Protein AF-A0A1E8FN47-F1 (afdb_monomer)

Solvent-accessible surface area (backbone atoms only — not comparable to full-atom values): 5343 Å² total; per-residue (Å²): 140,77,83,84,83,88,74,89,72,91,84,74,63,99,77,70,80,81,84,67,59,100,78,41,66,66,60,54,51,47,53,51,51,46,48,52,51,52,48,54,58,64,66,50,85,55,75,94,45,48,70,60,39,53,50,42,52,54,31,36,73,74,28,76,97,33,58,63,58,13,50,49,54,42,50,52,54,52,56,60,73,70,55,134

Foldseek 3Di:
DDDDDDDDPVPDDPPPPPPDDPPPVVVVVVVVVLVVVLVCLLPPPDPVCVVLNVQLVVLCVVPPPCSVRSVVVSVVVVVVVPDD

Radius of gyration: 16.12 Å; Cα contacts (8 Å, |Δi|>4): 27; chains: 1; bounding box: 41×30×44 Å

pLDDT: mean 76.73, std 19.68, range [37.91, 95.62]

Mean predicted aligned error: 11.56 Å

Structure (mmCIF, N/CA/C/O backbone):
data_AF-A0A1E8FN47-F1
#
_entry.id   AF-A0A1E8FN47-F1
#
loop_
_atom_site.group_PDB
_atom_site.id
_atom_site.type_symbol
_atom_site.label_atom_id
_atom_site.label_alt_id
_atom_site.label_comp_id
_atom_site.label_asym_id
_atom_site.label_entity_id
_atom_site.label_seq_id
_atom_site.pdbx_PDB_ins_code
_atom_site.Cartn_x
_atom_site.Cartn_y
_atom_site.Cartn_z
_atom_site.occupancy
_atom_site.B_iso_or_equiv
_atom_site.auth_seq_id
_atom_site.auth_comp_id
_atom_site.auth_asym_id
_atom_site.auth_atom_id
_atom_site.pdbx_PDB_model_num
ATOM 1 N N . MET A 1 1 ? -23.528 22.502 -23.005 1.00 37.91 1 MET A N 1
ATOM 2 C CA . MET A 1 1 ? -23.022 21.116 -22.900 1.00 37.91 1 MET A CA 1
ATOM 3 C C . MET A 1 1 ? -21.630 21.101 -23.500 1.00 37.91 1 MET A C 1
ATOM 5 O O . MET A 1 1 ? -21.501 21.608 -24.597 1.00 37.91 1 MET A O 1
ATOM 9 N N . ALA A 1 2 ? -20.555 20.635 -22.888 1.00 41.09 2 ALA A N 1
ATOM 10 C CA . ALA A 1 2 ? -20.219 20.317 -21.508 1.00 41.09 2 ALA A CA 1
ATOM 11 C C . ALA A 1 2 ? -18.717 20.660 -21.396 1.00 41.09 2 ALA A C 1
ATOM 13 O O . ALA A 1 2 ? -17.994 20.537 -22.385 1.00 41.09 2 ALA A O 1
ATOM 14 N N . GLY A 1 3 ? -18.276 21.168 -20.244 1.00 40.56 3 GLY A N 1
ATOM 15 C CA . GLY A 1 3 ? -16.879 21.534 -20.027 1.00 40.56 3 GLY A CA 1
ATOM 16 C C . GLY A 1 3 ? -15.968 20.315 -20.116 1.00 40.56 3 GLY A C 1
ATOM 17 O O . GLY A 1 3 ? -16.311 19.249 -19.616 1.00 40.56 3 GLY A O 1
ATOM 18 N N . THR A 1 4 ? -14.812 20.479 -20.746 1.00 45.62 4 THR A N 1
ATOM 19 C CA . THR A 1 4 ? -13.683 19.555 -20.638 1.00 45.62 4 THR A CA 1
ATOM 20 C C . THR A 1 4 ? -13.130 19.613 -19.215 1.00 45.62 4 THR A C 1
ATOM 22 O O . THR A 1 4 ? -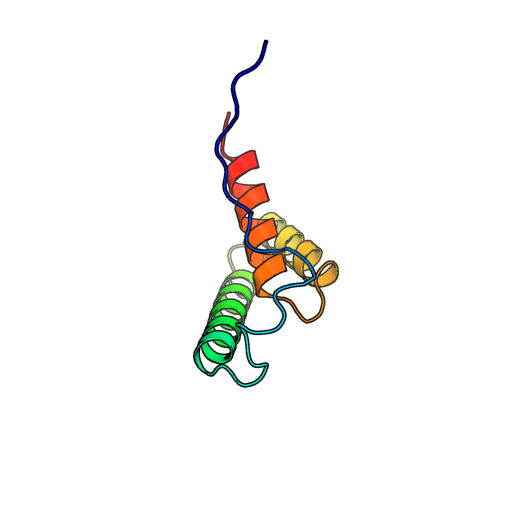12.595 20.662 -18.839 1.00 45.62 4 THR A O 1
ATOM 25 N N . PRO A 1 5 ? -13.204 18.539 -18.409 1.00 41.53 5 PRO A N 1
ATOM 26 C CA . PRO A 1 5 ? -12.380 18.454 -17.225 1.00 41.53 5 PRO A CA 1
ATOM 27 C C . PRO A 1 5 ? -10.977 18.026 -17.656 1.00 41.53 5 PRO A C 1
ATOM 29 O O . PRO A 1 5 ? -10.749 16.954 -18.213 1.00 41.53 5 PRO A O 1
ATOM 32 N N . PHE A 1 6 ? -10.050 18.939 -17.417 1.00 53.50 6 PHE A N 1
ATOM 33 C CA . PHE A 1 6 ? -8.616 18.804 -17.587 1.00 53.50 6 PHE A CA 1
ATOM 34 C C . PHE A 1 6 ? -8.080 17.975 -16.407 1.00 53.50 6 PHE A C 1
ATOM 36 O O . PHE A 1 6 ? -7.808 18.526 -15.347 1.00 53.50 6 PHE A O 1
ATOM 43 N N . PHE A 1 7 ? -7.972 16.651 -16.546 1.00 47.56 7 PHE A N 1
ATOM 44 C CA . PHE A 1 7 ? -7.210 15.814 -15.610 1.00 47.56 7 PHE A CA 1
ATOM 45 C C . PHE A 1 7 ? -6.347 14.832 -16.400 1.00 47.56 7 PHE A C 1
ATOM 47 O O . PHE A 1 7 ? -6.825 13.858 -16.977 1.00 47.56 7 PHE A O 1
ATOM 54 N N . GLY A 1 8 ? -5.060 15.173 -16.471 1.00 43.19 8 GLY A N 1
ATOM 55 C CA . GLY A 1 8 ? -4.035 14.477 -17.230 1.00 43.19 8 GLY A CA 1
ATOM 56 C C . GLY A 1 8 ? -3.679 13.114 -16.648 1.00 43.19 8 GLY A C 1
ATOM 57 O O . GLY A 1 8 ? -2.961 13.018 -15.659 1.00 43.19 8 GLY A O 1
ATOM 58 N N . LEU A 1 9 ? -4.120 12.073 -17.349 1.00 44.75 9 LEU A N 1
ATOM 59 C CA . LEU A 1 9 ? -3.507 10.743 -17.367 1.00 44.75 9 LEU A CA 1
ATOM 60 C C . LEU A 1 9 ? -3.205 10.324 -18.821 1.00 44.75 9 LEU A C 1
ATOM 62 O O . LEU A 1 9 ? -3.320 9.160 -19.186 1.00 44.75 9 LEU A O 1
ATOM 66 N N . GLU A 1 10 ? -2.800 11.275 -19.668 1.00 46.31 10 GLU A N 1
ATOM 67 C CA . GLU A 1 10 ? -2.245 11.004 -21.008 1.00 46.31 10 GLU A CA 1
ATOM 68 C C . GLU A 1 10 ? -0.749 10.636 -20.937 1.00 46.31 10 GLU A C 1
ATOM 70 O O . GLU A 1 10 ? 0.078 11.180 -21.657 1.00 46.31 10 GLU A O 1
ATOM 75 N N . LEU A 1 11 ? -0.379 9.696 -20.061 1.00 47.75 11 LEU A N 1
ATOM 76 C CA . LEU A 1 11 ? 0.937 9.036 -20.117 1.00 47.75 11 LEU A CA 1
ATOM 77 C C . LEU A 1 11 ? 0.852 7.510 -19.984 1.00 47.75 11 LEU A C 1
ATOM 79 O O . LEU A 1 11 ? 1.827 6.852 -19.637 1.00 47.75 11 LEU A O 1
ATOM 83 N N . TYR A 1 12 ? -0.293 6.914 -20.318 1.00 48.91 12 TYR A N 1
ATOM 84 C CA . TYR A 1 12 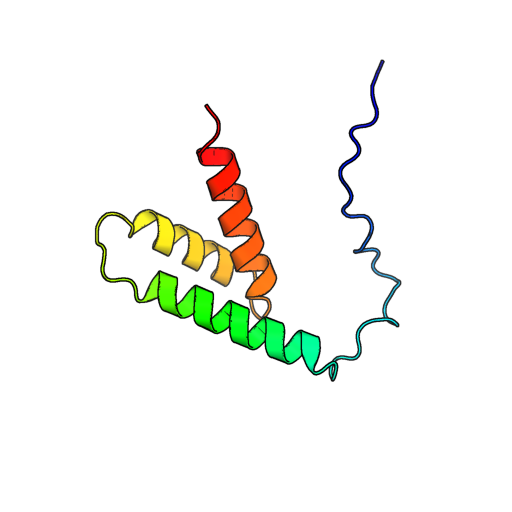? -0.341 5.479 -20.589 1.00 48.91 12 TYR A CA 1
ATOM 85 C C . TYR A 1 12 ? -1.126 5.196 -21.869 1.00 48.91 12 TYR A C 1
ATOM 87 O O . TYR A 1 12 ? -2.272 4.750 -21.854 1.00 48.91 12 TYR A O 1
ATOM 95 N N . ARG A 1 13 ? -0.484 5.480 -23.007 1.00 50.44 13 ARG A N 1
ATOM 96 C CA . ARG A 1 13 ? -0.823 4.848 -24.282 1.00 50.44 13 ARG A CA 1
ATOM 97 C C . ARG A 1 13 ? 0.004 3.562 -24.393 1.00 50.44 13 ARG A C 1
ATOM 99 O O . ARG A 1 13 ? 1.231 3.643 -24.320 1.00 50.44 13 ARG A O 1
ATOM 106 N N . PRO A 1 14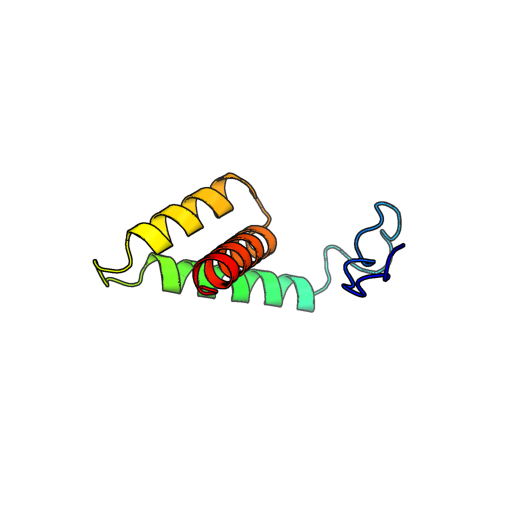 ? -0.612 2.384 -24.593 1.00 43.78 14 PRO A N 1
ATOM 107 C CA . PRO A 1 14 ? 0.127 1.166 -24.898 1.00 43.78 14 PRO A CA 1
ATOM 108 C C . PRO A 1 14 ? 0.696 1.310 -26.319 1.00 43.78 14 PRO A C 1
ATOM 110 O O . PRO A 1 14 ? 0.024 1.024 -27.306 1.00 43.78 14 PRO A O 1
ATOM 113 N N . GLY A 1 15 ? 1.899 1.876 -26.415 1.00 46.22 15 GLY A N 1
ATOM 114 C CA . GLY A 1 15 ? 2.553 2.266 -27.667 1.00 46.22 15 GLY A CA 1
ATOM 115 C C . GLY A 1 15 ? 3.811 3.120 -27.467 1.00 46.22 15 GLY A C 1
ATOM 116 O O . GLY A 1 15 ? 4.708 3.068 -28.302 1.00 46.22 15 GLY A O 1
ATOM 117 N N . ASP A 1 16 ? 3.941 3.815 -26.332 1.00 45.56 16 ASP A N 1
ATOM 118 C CA . ASP A 1 16 ? 5.145 4.572 -25.950 1.00 45.56 16 ASP A CA 1
ATOM 119 C C . ASP A 1 16 ? 6.144 3.703 -25.155 1.00 45.56 16 ASP A C 1
ATOM 121 O O . ASP A 1 16 ? 6.587 4.037 -24.059 1.00 45.56 16 ASP A O 1
ATOM 125 N N . SER A 1 17 ? 6.520 2.541 -25.697 1.00 50.22 17 SER A N 1
ATOM 126 C CA . SER A 1 17 ? 7.471 1.606 -25.062 1.00 50.22 17 SER A CA 1
ATOM 127 C C . SER A 1 17 ? 8.952 2.010 -25.191 1.00 50.22 17 SER A C 1
ATOM 129 O O . SER A 1 17 ? 9.825 1.156 -25.067 1.00 50.22 17 SER A O 1
ATOM 131 N N . HIS A 1 18 ? 9.268 3.287 -25.434 1.00 52.50 18 HIS A N 1
ATOM 132 C CA . HIS A 1 18 ? 10.650 3.739 -25.667 1.00 52.50 18 HIS A CA 1
ATOM 133 C C . HIS A 1 18 ? 11.221 4.730 -24.639 1.00 52.50 18 HIS A C 1
ATOM 135 O O . HIS A 1 18 ? 12.389 5.088 -24.770 1.00 52.50 18 HIS A O 1
ATOM 141 N N . LEU A 1 19 ? 10.472 5.139 -23.605 1.00 52.03 19 LEU A N 1
ATOM 142 C CA . LEU A 1 19 ? 10.981 6.073 -22.579 1.00 52.03 19 LEU A CA 1
ATOM 143 C C . LEU A 1 19 ? 11.277 5.451 -21.210 1.00 52.03 19 LEU A C 1
ATOM 145 O O . LEU A 1 19 ? 11.844 6.128 -20.363 1.00 52.03 19 LEU A O 1
ATOM 149 N N . TYR A 1 20 ? 10.983 4.166 -21.009 1.00 53.12 20 TYR A N 1
ATOM 150 C CA . TYR A 1 20 ? 11.354 3.457 -19.788 1.00 53.12 20 TYR A CA 1
ATOM 151 C C . TYR A 1 20 ? 12.092 2.175 -20.133 1.00 53.12 20 TYR A C 1
ATOM 153 O O . TYR A 1 20 ? 11.509 1.180 -20.562 1.00 53.12 20 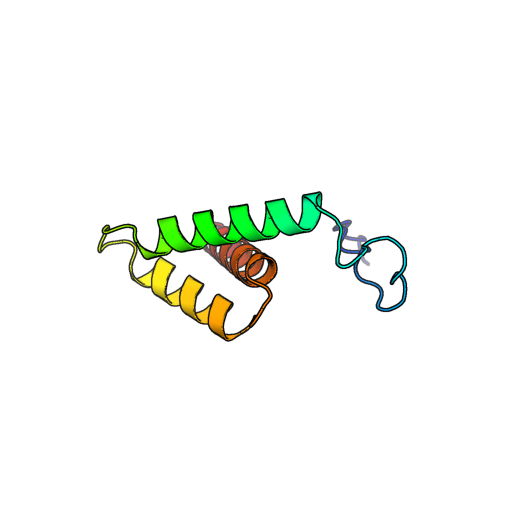TYR A O 1
ATOM 161 N N . SER A 1 21 ? 13.412 2.219 -19.964 1.00 58.19 21 SER A N 1
ATOM 162 C CA . SER A 1 21 ? 14.211 1.004 -19.961 1.00 58.19 21 SER A CA 1
ATOM 163 C C . SER A 1 21 ? 13.849 0.205 -18.705 1.00 58.19 21 SER A C 1
ATOM 165 O O . SER A 1 21 ? 13.810 0.786 -17.621 1.00 58.19 21 SER A O 1
ATOM 167 N N . PRO A 1 22 ? 13.658 -1.122 -18.782 1.00 56.19 22 PRO A N 1
ATOM 168 C CA . PRO A 1 22 ? 13.524 -1.969 -17.591 1.00 56.19 22 PRO A CA 1
ATOM 169 C C . PRO A 1 22 ? 14.770 -1.935 -16.679 1.00 56.19 22 PRO A C 1
ATOM 171 O O . PRO A 1 22 ? 14.757 -2.517 -15.600 1.00 56.19 22 PRO A O 1
ATOM 174 N N . ALA A 1 23 ? 15.843 -1.263 -17.111 1.00 63.31 23 ALA A N 1
ATOM 175 C CA . ALA A 1 23 ? 17.053 -0.989 -16.347 1.00 63.31 23 ALA A CA 1
ATOM 176 C C . ALA A 1 23 ? 17.192 0.489 -15.933 1.00 63.31 23 ALA A C 1
ATOM 178 O O . ALA A 1 23 ? 18.301 0.918 -15.624 1.00 63.31 23 ALA A O 1
ATOM 179 N N . ASP A 1 24 ? 16.115 1.281 -15.967 1.00 78.25 24 ASP A N 1
ATOM 180 C CA . ASP A 1 24 ? 16.145 2.650 -15.453 1.00 78.25 24 ASP A CA 1
ATOM 181 C C . ASP A 1 24 ? 16.393 2.620 -13.929 1.00 78.25 24 ASP A C 1
ATOM 183 O O . ASP A 1 24 ? 15.542 2.140 -13.167 1.00 78.25 24 ASP A O 1
ATOM 187 N N . PRO A 1 25 ? 17.564 3.090 -13.460 1.00 78.38 25 PRO A N 1
ATOM 188 C CA . PRO A 1 25 ? 17.909 3.043 -12.048 1.00 78.38 25 PRO A CA 1
ATOM 189 C C . PRO A 1 25 ? 16.987 3.918 -11.191 1.00 78.38 25 PRO A C 1
ATOM 191 O O . PRO A 1 25 ? 16.787 3.600 -10.018 1.00 78.38 25 PRO A O 1
ATOM 194 N N . GLU A 1 26 ? 16.401 4.985 -11.746 1.00 81.44 26 GLU A N 1
ATOM 195 C CA . GLU A 1 26 ? 15.469 5.840 -11.009 1.00 81.44 26 GLU A CA 1
ATOM 196 C C . GLU A 1 26 ? 14.134 5.131 -10.776 1.00 81.44 26 GLU A C 1
ATOM 198 O O . GLU A 1 26 ? 13.589 5.195 -9.672 1.00 81.44 26 GLU A O 1
ATOM 203 N N . LEU A 1 27 ? 13.641 4.379 -11.768 1.00 79.25 27 LEU A N 1
ATOM 204 C CA . LEU A 1 27 ? 12.447 3.549 -11.594 1.00 79.25 27 LEU A CA 1
ATOM 205 C C . LEU A 1 27 ? 12.656 2.441 -10.562 1.00 79.25 27 LEU A C 1
ATOM 207 O O . LEU A 1 27 ? 11.772 2.190 -9.741 1.00 79.25 27 LEU A O 1
ATOM 211 N N . LEU A 1 28 ? 13.821 1.791 -10.580 1.00 82.44 28 LEU A N 1
ATOM 212 C CA . LEU A 1 28 ? 14.159 0.768 -9.590 1.00 82.44 28 LEU A CA 1
ATOM 213 C C . LEU A 1 28 ? 14.225 1.368 -8.181 1.00 82.44 28 LEU A C 1
ATOM 215 O O . LEU A 1 28 ? 13.691 0.788 -7.234 1.00 82.44 28 LEU A O 1
ATOM 219 N N . LEU A 1 29 ? 14.825 2.554 -8.039 1.00 86.94 29 LEU A N 1
ATOM 220 C CA . LEU A 1 29 ? 14.879 3.259 -6.762 1.00 86.94 29 LEU A CA 1
ATOM 221 C C . LEU A 1 29 ? 13.478 3.638 -6.268 1.00 86.94 29 LEU A C 1
ATOM 223 O O . LEU A 1 29 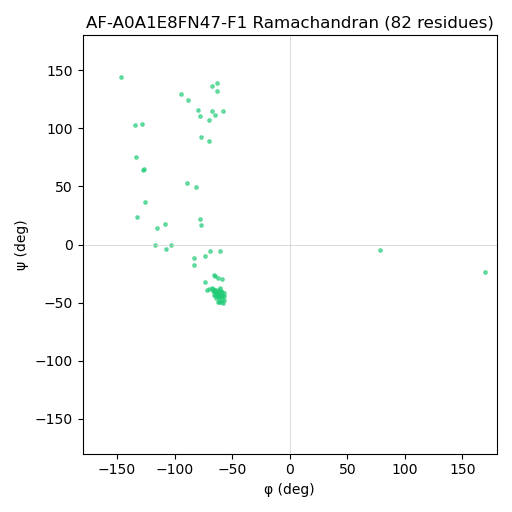? 13.176 3.460 -5.087 1.00 86.94 29 LEU A O 1
ATOM 227 N N . LEU A 1 30 ? 12.610 4.110 -7.164 1.00 85.62 30 LEU A N 1
ATOM 228 C CA . LEU A 1 30 ? 11.225 4.429 -6.839 1.00 85.62 30 LEU A CA 1
ATOM 229 C C . LEU A 1 30 ? 10.463 3.185 -6.369 1.00 85.62 30 LEU A C 1
ATOM 231 O O . LEU A 1 30 ? 9.780 3.242 -5.349 1.00 85.62 30 LEU A O 1
ATOM 235 N N . GLN A 1 31 ? 10.614 2.050 -7.055 1.00 86.00 31 GLN A N 1
ATOM 236 C CA . GLN A 1 31 ? 9.959 0.801 -6.665 1.00 86.00 31 GLN A CA 1
ATOM 237 C C . GLN A 1 31 ? 10.406 0.335 -5.271 1.00 86.00 31 GLN A C 1
ATOM 239 O O . GLN A 1 31 ? 9.573 -0.080 -4.457 1.00 86.00 31 GLN A O 1
ATOM 244 N N . VAL A 1 32 ? 11.701 0.456 -4.961 1.00 89.44 32 VAL A N 1
ATOM 245 C CA . VAL A 1 32 ? 12.238 0.171 -3.621 1.00 89.44 32 VAL A CA 1
ATOM 246 C C . VAL A 1 32 ? 11.623 1.109 -2.584 1.00 89.44 32 VAL A C 1
ATOM 248 O O . VAL A 1 32 ? 11.101 0.639 -1.574 1.00 89.44 32 VAL A O 1
ATOM 251 N N . GLN A 1 33 ? 11.616 2.419 -2.837 1.00 93.69 33 GLN A N 1
ATOM 252 C CA . GLN A 1 33 ? 11.047 3.397 -1.904 1.00 93.69 33 GLN A CA 1
ATOM 253 C C . GLN A 1 33 ? 9.558 3.156 -1.646 1.00 93.69 33 GLN A C 1
ATOM 255 O O . GLN A 1 33 ? 9.112 3.169 -0.500 1.00 93.69 33 GLN A O 1
ATOM 260 N N . VAL A 1 34 ? 8.789 2.896 -2.700 1.00 93.56 34 VAL A N 1
ATOM 261 C CA . VAL A 1 34 ? 7.365 2.566 -2.601 1.00 93.56 34 VAL A CA 1
ATOM 262 C C . VAL A 1 34 ? 7.159 1.316 -1.749 1.00 93.56 34 VAL A C 1
ATOM 264 O O . VAL A 1 34 ? 6.292 1.302 -0.873 1.00 93.56 34 VAL A O 1
ATOM 267 N N . THR A 1 35 ? 7.972 0.282 -1.966 1.00 92.88 35 THR A N 1
A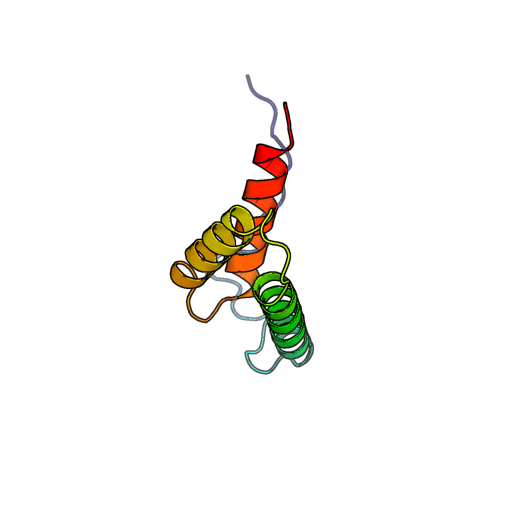TOM 268 C CA . THR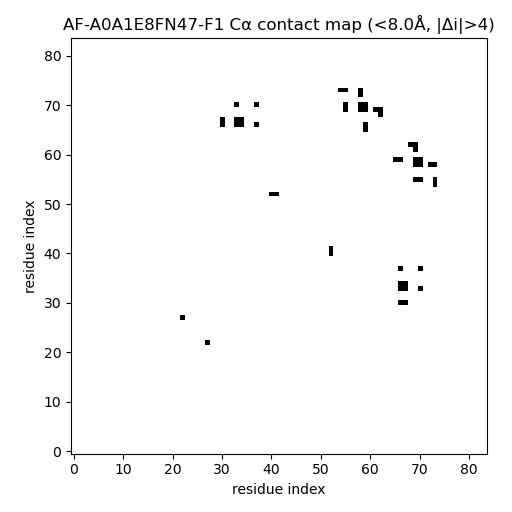 A 1 35 ? 7.899 -0.969 -1.202 1.00 92.88 35 THR A CA 1
ATOM 269 C C . THR A 1 35 ? 8.186 -0.737 0.281 1.00 92.88 35 THR A C 1
ATOM 271 O O . THR A 1 35 ? 7.450 -1.244 1.1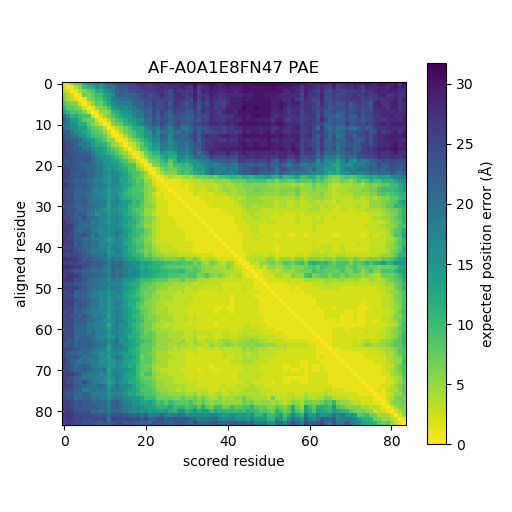29 1.00 92.88 35 THR A O 1
ATOM 274 N N . GLU A 1 36 ? 9.182 0.086 0.611 1.00 95.31 36 GLU A N 1
ATOM 275 C CA . GLU A 1 36 ? 9.505 0.439 1.998 1.00 95.31 36 GLU A CA 1
ATOM 276 C C . GLU A 1 36 ? 8.385 1.247 2.673 1.00 95.31 36 GLU A C 1
ATOM 278 O O . GLU A 1 36 ? 8.041 0.987 3.828 1.00 95.31 36 GLU A O 1
ATOM 283 N N . ILE A 1 37 ? 7.741 2.170 1.951 1.00 93.31 37 ILE A N 1
ATOM 284 C CA . ILE A 1 37 ? 6.570 2.904 2.460 1.00 93.31 37 ILE A CA 1
ATOM 285 C C . ILE A 1 37 ? 5.423 1.936 2.759 1.00 93.31 37 ILE A C 1
ATOM 287 O O . ILE A 1 37 ? 4.847 1.973 3.848 1.00 93.31 37 ILE A O 1
ATOM 291 N N . ILE A 1 38 ? 5.096 1.050 1.814 1.00 93.69 38 ILE A N 1
ATOM 292 C CA . ILE A 1 38 ? 4.046 0.038 1.985 1.00 93.69 38 ILE A CA 1
ATOM 293 C C . ILE A 1 38 ? 4.345 -0.826 3.206 1.00 93.69 38 ILE A C 1
ATOM 295 O O . ILE A 1 38 ? 3.468 -1.026 4.048 1.00 93.69 38 ILE A O 1
ATOM 299 N N . ARG A 1 39 ? 5.584 -1.304 3.328 1.00 95.31 39 ARG A N 1
ATOM 300 C CA . ARG A 1 39 ? 6.027 -2.110 4.460 1.00 95.31 39 ARG A CA 1
ATOM 301 C C . ARG A 1 39 ? 5.839 -1.367 5.779 1.00 95.31 39 ARG A C 1
ATOM 303 O O . ARG A 1 39 ? 5.189 -1.898 6.673 1.00 95.31 39 ARG A O 1
ATOM 310 N N . SER A 1 40 ? 6.318 -0.128 5.871 1.00 94.00 40 SER A N 1
ATOM 311 C CA . SER A 1 40 ? 6.176 0.705 7.069 1.00 94.00 40 SER A CA 1
ATOM 312 C C . SER A 1 40 ? 4.708 0.899 7.471 1.00 94.00 40 SER A C 1
ATOM 314 O O . SER A 1 40 ? 4.359 0.779 8.645 1.00 94.00 40 SER A O 1
ATOM 316 N N . VAL A 1 41 ? 3.816 1.121 6.499 1.00 90.94 41 VAL A N 1
ATOM 317 C CA . VAL A 1 41 ? 2.370 1.252 6.748 1.00 90.94 41 VAL A CA 1
ATOM 318 C C . VAL A 1 41 ? 1.756 -0.059 7.245 1.00 90.94 41 VAL A C 1
ATOM 320 O O . VAL A 1 41 ? 0.904 -0.039 8.135 1.00 90.94 41 VAL A O 1
ATOM 323 N N . LEU A 1 42 ? 2.166 -1.198 6.685 1.00 93.12 42 LEU A N 1
ATOM 324 C CA . LEU A 1 42 ? 1.653 -2.513 7.075 1.00 93.12 42 LEU A CA 1
ATOM 325 C C . LEU A 1 42 ? 2.180 -2.984 8.437 1.00 93.12 42 LEU A C 1
ATOM 327 O O . LEU A 1 42 ? 1.451 -3.671 9.150 1.00 93.12 42 LEU A O 1
ATOM 331 N N . GLU A 1 43 ? 3.407 -2.610 8.796 1.00 93.94 43 GLU A N 1
ATOM 332 C CA . GLU A 1 43 ? 4.044 -2.921 10.082 1.00 93.94 43 GLU A CA 1
ATOM 333 C C . GLU A 1 43 ? 3.637 -1.946 11.200 1.00 93.94 43 GLU A C 1
ATOM 335 O O . GLU A 1 43 ? 3.883 -2.216 12.377 1.00 93.94 43 GLU A O 1
ATOM 340 N N . ALA A 1 44 ? 2.985 -0.826 10.868 1.00 88.88 44 ALA A N 1
ATOM 341 C CA . ALA A 1 44 ? 2.500 0.123 11.860 1.00 88.88 44 ALA A CA 1
ATOM 342 C C . ALA A 1 44 ? 1.533 -0.566 12.842 1.00 88.88 44 ALA A C 1
ATOM 344 O O . ALA A 1 44 ? 0.431 -0.965 12.466 1.00 88.88 44 ALA A O 1
ATOM 345 N N . GLY A 1 45 ? 1.920 -0.653 14.117 1.00 82.75 45 GLY A N 1
ATOM 346 C CA . GLY A 1 45 ? 1.187 -1.366 15.173 1.00 82.75 45 GLY A CA 1
ATOM 347 C C . GLY A 1 45 ? -0.048 -0.652 15.734 1.00 82.75 45 GLY A C 1
ATOM 348 O O . GLY A 1 45 ? -0.509 -1.006 16.812 1.00 82.75 45 GLY A O 1
ATOM 349 N N . ASP A 1 46 ? -0.578 0.361 15.046 1.00 88.00 46 ASP A N 1
ATOM 350 C CA . ASP A 1 46 ? -1.777 1.090 15.475 1.00 88.00 46 ASP A CA 1
ATOM 351 C C . ASP A 1 46 ? -3.043 0.264 15.158 1.00 88.00 46 ASP A C 1
ATOM 353 O O . ASP A 1 46 ? -3.377 0.097 13.975 1.00 88.00 46 ASP A O 1
ATOM 357 N N . PRO A 1 47 ? -3.769 -0.272 16.158 1.00 82.81 47 PRO A N 1
ATOM 358 C CA . PRO A 1 47 ? -4.957 -1.090 15.919 1.00 82.81 47 PRO A CA 1
ATOM 359 C C . PRO A 1 47 ? -6.103 -0.295 15.274 1.00 82.81 47 PRO A C 1
ATOM 361 O O . PRO A 1 47 ? -6.874 -0.871 14.511 1.00 82.81 47 PRO A O 1
ATOM 364 N N . GLY A 1 48 ? -6.174 1.027 15.478 1.00 87.12 48 GLY A N 1
ATOM 365 C CA . GLY A 1 48 ? -7.202 1.891 14.880 1.00 87.12 48 GLY A CA 1
ATOM 366 C C . GLY A 1 48 ? -7.069 2.069 13.364 1.00 87.12 48 GLY A C 1
ATOM 367 O O . GLY A 1 48 ? -7.924 2.683 12.732 1.00 87.12 48 GLY A O 1
ATOM 368 N N . LYS A 1 49 ? -5.997 1.536 12.766 1.00 87.75 49 LYS A N 1
ATOM 369 C CA . LYS A 1 49 ? -5.709 1.608 11.327 1.00 87.75 49 LYS A CA 1
ATOM 370 C C . LYS A 1 49 ? -5.716 0.243 10.639 1.00 87.75 49 LYS A C 1
ATOM 372 O O . LYS A 1 49 ? -5.255 0.145 9.502 1.00 87.75 49 LYS A O 1
ATOM 377 N N . GLU A 1 50 ? -6.238 -0.807 11.277 1.00 92.25 50 GLU A N 1
ATOM 378 C CA . GLU A 1 50 ? -6.277 -2.138 10.651 1.00 92.25 50 GLU A CA 1
ATOM 379 C C . GLU A 1 50 ? -7.109 -2.147 9.365 1.00 92.25 50 GLU A C 1
ATOM 381 O O . GLU A 1 50 ? -6.661 -2.707 8.370 1.00 92.25 50 GLU A O 1
ATOM 386 N N . ASP A 1 51 ? -8.239 -1.437 9.322 1.00 90.31 51 ASP A N 1
ATOM 387 C CA . ASP A 1 51 ? -9.056 -1.330 8.104 1.00 90.31 51 ASP A CA 1
ATOM 388 C C . ASP A 1 51 ? -8.289 -0.700 6.935 1.00 90.31 51 ASP A C 1
ATOM 390 O O . ASP A 1 51 ? -8.408 -1.122 5.783 1.00 90.31 51 ASP A O 1
ATOM 394 N N . VAL A 1 52 ? -7.447 0.295 7.228 1.00 90.50 52 VAL A N 1
ATOM 395 C CA . VAL A 1 52 ? -6.574 0.926 6.233 1.00 90.50 52 VAL A CA 1
ATOM 396 C C . VAL A 1 52 ? -5.558 -0.088 5.707 1.00 90.50 52 VAL A C 1
ATOM 398 O O . VAL A 1 52 ? -5.383 -0.201 4.492 1.00 90.50 52 VAL A O 1
ATOM 401 N N . ARG A 1 53 ? -4.914 -0.852 6.598 1.00 94.12 53 ARG A N 1
ATOM 402 C CA . ARG A 1 53 ? -3.958 -1.901 6.209 1.00 94.12 53 ARG A CA 1
ATOM 403 C C . ARG A 1 53 ? -4.634 -3.005 5.402 1.00 94.12 53 ARG A C 1
ATOM 405 O O . ARG A 1 53 ? -4.085 -3.436 4.393 1.00 94.12 53 ARG A O 1
ATOM 412 N N . ALA A 1 54 ? -5.831 -3.434 5.795 1.00 93.81 54 ALA A N 1
ATOM 413 C CA . ALA A 1 54 ? -6.610 -4.431 5.071 1.00 93.81 54 ALA A CA 1
ATOM 414 C C . ALA A 1 54 ? -6.913 -3.978 3.633 1.00 93.81 54 ALA A C 1
ATOM 416 O O . ALA A 1 54 ? -6.701 -4.742 2.689 1.00 93.81 54 ALA A O 1
ATOM 417 N N . ARG A 1 55 ? -7.312 -2.713 3.445 1.00 93.94 55 ARG A N 1
ATOM 418 C CA . ARG A 1 55 ? -7.524 -2.127 2.110 1.00 93.94 55 ARG A CA 1
ATOM 419 C C . ARG A 1 55 ? -6.235 -2.062 1.296 1.00 93.94 55 ARG A C 1
ATOM 421 O O . ARG A 1 55 ? -6.245 -2.428 0.125 1.00 93.94 55 ARG A O 1
ATOM 428 N N . LEU A 1 56 ? -5.118 -1.659 1.904 1.00 94.31 56 LEU A N 1
ATOM 429 C CA . LEU A 1 56 ? -3.818 -1.653 1.225 1.00 94.31 56 LEU A CA 1
ATOM 430 C C . LEU A 1 56 ? -3.407 -3.066 0.771 1.00 94.31 56 LEU A C 1
ATOM 432 O O . LEU A 1 56 ? -3.008 -3.244 -0.377 1.00 94.31 56 LEU A O 1
ATOM 436 N N . ARG A 1 57 ? -3.586 -4.092 1.617 1.00 95.62 57 ARG A N 1
ATOM 437 C CA . ARG A 1 57 ? -3.347 -5.501 1.241 1.00 95.62 57 ARG A CA 1
ATOM 438 C C . ARG A 1 57 ? -4.233 -5.946 0.075 1.00 95.62 57 ARG A C 1
ATOM 440 O O . ARG A 1 57 ? -3.753 -6.638 -0.819 1.00 95.62 57 ARG A O 1
ATOM 447 N N . ALA A 1 58 ? -5.497 -5.523 0.046 1.00 95.62 58 ALA A N 1
ATOM 448 C CA . ALA A 1 58 ? -6.396 -5.816 -1.068 1.00 95.62 58 ALA A CA 1
ATOM 449 C C . ALA A 1 58 ? -5.923 -5.172 -2.385 1.00 95.62 58 ALA A C 1
ATOM 451 O O . ALA A 1 58 ? -6.000 -5.807 -3.436 1.00 95.62 58 ALA A O 1
ATOM 452 N N . HIS A 1 59 ? -5.395 -3.945 -2.344 1.00 94.12 59 HIS A N 1
ATOM 453 C CA . HIS A 1 59 ? -4.813 -3.297 -3.526 1.00 94.12 59 HIS A CA 1
ATOM 454 C C . HIS A 1 59 ? -3.532 -3.980 -4.003 1.00 94.12 59 HIS A C 1
ATOM 456 O O . HIS A 1 59 ? -3.358 -4.141 -5.208 1.00 94.12 59 HIS A O 1
ATOM 462 N N . LEU A 1 60 ? -2.680 -4.455 -3.090 1.00 94.56 60 LEU A N 1
ATOM 463 C CA . LEU A 1 60 ? -1.489 -5.241 -3.443 1.00 94.56 60 LEU A CA 1
ATOM 464 C C . LEU A 1 60 ? -1.858 -6.555 -4.137 1.00 94.56 60 LEU A C 1
ATOM 466 O O . LEU A 1 60 ? -1.277 -6.892 -5.163 1.00 94.56 60 LEU A O 1
ATOM 470 N N . ALA A 1 61 ? -2.870 -7.263 -3.628 1.00 94.69 61 ALA A N 1
ATOM 471 C CA . ALA A 1 61 ? -3.352 -8.499 -4.242 1.00 94.69 61 ALA A CA 1
ATOM 472 C C . ALA A 1 61 ? -3.907 -8.286 -5.664 1.00 94.69 61 ALA A C 1
ATOM 474 O O . ALA A 1 61 ? -3.842 -9.191 -6.492 1.00 94.69 61 ALA A O 1
ATOM 475 N N . ARG A 1 62 ? -4.438 -7.091 -5.961 1.00 92.75 62 ARG A N 1
ATOM 476 C CA . ARG A 1 62 ? -4.945 -6.719 -7.293 1.00 92.75 62 ARG A CA 1
ATOM 477 C C . ARG A 1 62 ? -3.856 -6.245 -8.259 1.00 92.75 62 ARG A C 1
ATOM 479 O O . ARG A 1 62 ? -4.109 -6.236 -9.457 1.00 92.75 62 ARG A O 1
ATOM 486 N N . ASN A 1 63 ? -2.676 -5.866 -7.762 1.00 88.50 63 ASN A N 1
ATOM 487 C CA . ASN A 1 63 ? -1.574 -5.315 -8.560 1.00 88.50 63 ASN A CA 1
ATOM 488 C C . ASN A 1 63 ? -0.257 -6.082 -8.298 1.00 88.50 63 ASN A C 1
ATOM 490 O O . ASN A 1 63 ? 0.701 -5.515 -7.761 1.00 88.50 63 ASN A O 1
ATOM 494 N N . PRO A 1 64 ? -0.183 -7.383 -8.634 1.00 88.62 64 PRO A N 1
ATOM 495 C CA . PRO A 1 64 ? 1.022 -8.176 -8.413 1.00 88.62 64 PRO A CA 1
ATOM 496 C C . PRO A 1 64 ? 2.194 -7.637 -9.246 1.00 88.62 64 PRO A C 1
ATOM 498 O O . PRO A 1 64 ? 2.048 -7.386 -10.437 1.00 88.62 64 PRO A O 1
ATOM 501 N N . GLY A 1 65 ? 3.359 -7.460 -8.616 1.00 87.12 65 GLY A N 1
ATOM 502 C CA . GLY A 1 65 ? 4.560 -6.912 -9.267 1.00 87.12 65 GLY A CA 1
ATOM 503 C C . GLY A 1 65 ? 4.560 -5.390 -9.449 1.00 87.12 65 GLY A C 1
ATOM 504 O O . GLY A 1 65 ? 5.583 -4.841 -9.845 1.00 87.12 65 GLY A O 1
ATOM 505 N N . HIS A 1 66 ? 3.458 -4.719 -9.098 1.00 86.56 66 HIS A N 1
ATOM 506 C CA . HIS A 1 66 ? 3.260 -3.280 -9.276 1.00 86.56 66 HIS A CA 1
ATOM 507 C C . HIS A 1 66 ? 2.848 -2.599 -7.959 1.00 86.56 66 HIS A C 1
ATOM 509 O O . HIS A 1 66 ? 1.715 -2.113 -7.825 1.00 86.56 66 HIS A O 1
ATOM 515 N N . PRO A 1 67 ? 3.733 -2.583 -6.942 1.00 88.38 67 PRO A N 1
ATOM 516 C CA . PRO A 1 67 ? 3.445 -1.957 -5.651 1.00 88.38 67 PRO A CA 1
ATOM 517 C C . PRO A 1 67 ? 3.106 -0.461 -5.776 1.00 88.38 67 PRO A C 1
ATOM 519 O O . PRO A 1 67 ? 2.296 0.052 -5.006 1.00 88.38 67 PRO A O 1
ATOM 522 N N . GLU A 1 68 ? 3.652 0.231 -6.776 1.00 90.25 68 GLU A N 1
ATOM 523 C CA . GLU A 1 68 ? 3.371 1.633 -7.092 1.00 90.25 68 GLU A CA 1
ATOM 524 C C . GLU A 1 68 ? 1.908 1.873 -7.468 1.00 90.25 68 GLU A C 1
ATOM 526 O O . GLU A 1 68 ? 1.283 2.807 -6.958 1.00 90.25 68 GLU A O 1
ATOM 531 N N . LEU A 1 69 ? 1.323 0.983 -8.273 1.00 89.38 69 LEU A N 1
ATOM 532 C CA . LEU A 1 69 ? -0.087 1.059 -8.649 1.00 89.38 69 LEU A CA 1
ATOM 533 C C . LEU A 1 69 ? -0.991 0.731 -7.460 1.00 89.38 69 LEU A C 1
ATOM 535 O O . LEU A 1 69 ? -2.008 1.397 -7.256 1.00 89.38 69 LEU A O 1
ATOM 539 N N . ALA A 1 70 ? -0.598 -0.241 -6.632 1.00 93.38 70 ALA A N 1
ATOM 540 C CA . ALA A 1 70 ? -1.326 -0.572 -5.411 1.00 93.38 70 ALA A CA 1
ATOM 541 C C . ALA A 1 70 ? -1.369 0.606 -4.425 1.00 93.38 70 ALA A C 1
ATOM 543 O O . ALA A 1 70 ? -2.432 0.921 -3.881 1.00 93.38 70 ALA A O 1
ATOM 544 N N . LEU A 1 71 ? -0.228 1.267 -4.201 1.00 91.69 71 LEU A N 1
ATOM 545 C CA . LEU A 1 71 ? -0.138 2.420 -3.310 1.00 91.69 71 LEU A CA 1
ATOM 546 C C . LEU A 1 71 ? -0.939 3.605 -3.857 1.00 91.69 71 LEU A C 1
ATOM 548 O O . LEU A 1 71 ? -1.689 4.225 -3.104 1.00 91.69 71 LEU A O 1
ATOM 552 N N . LEU A 1 72 ? -0.838 3.889 -5.158 1.00 92.44 72 LEU A N 1
ATOM 553 C CA . LEU A 1 72 ? -1.603 4.959 -5.795 1.00 92.44 72 LEU A CA 1
ATOM 554 C C . LEU A 1 72 ? -3.115 4.732 -5.662 1.00 92.44 72 LEU A C 1
ATOM 556 O O . LEU A 1 72 ? -3.824 5.631 -5.210 1.00 92.44 72 LEU A O 1
ATOM 560 N N . ALA A 1 73 ? -3.602 3.531 -5.988 1.00 90.94 73 ALA A N 1
ATOM 56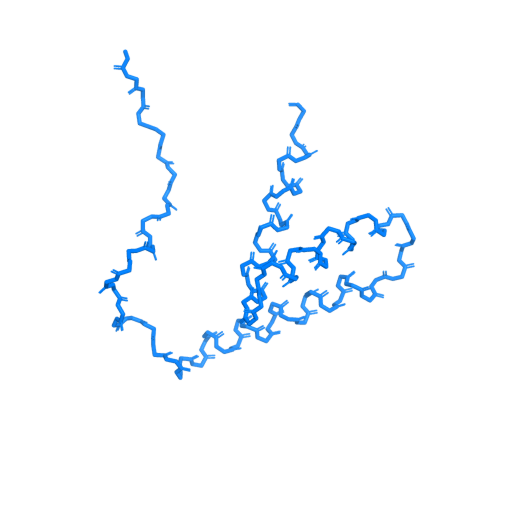1 C CA . ALA A 1 73 ? -5.017 3.181 -5.862 1.00 90.94 73 ALA A CA 1
ATOM 562 C C . ALA A 1 73 ? -5.511 3.322 -4.412 1.00 90.94 73 ALA A C 1
ATOM 564 O O . ALA A 1 73 ? -6.589 3.866 -4.163 1.00 90.94 73 ALA A O 1
ATOM 565 N N . HIS A 1 74 ? -4.695 2.898 -3.442 1.00 91.94 74 HIS A N 1
ATOM 566 C CA . HIS A 1 74 ? -5.000 3.058 -2.024 1.00 91.94 74 HIS A CA 1
ATOM 567 C C . HIS A 1 74 ? -5.098 4.533 -1.602 1.00 91.94 74 HIS A C 1
ATOM 569 O O . HIS A 1 74 ? -6.020 4.912 -0.878 1.00 91.94 74 HIS A O 1
ATOM 575 N N . LEU A 1 75 ? -4.166 5.378 -2.052 1.00 92.31 75 LEU A N 1
ATOM 576 C CA . LEU A 1 75 ? -4.182 6.811 -1.757 1.00 92.31 75 LEU A CA 1
ATOM 577 C C . LEU A 1 75 ? -5.395 7.496 -2.392 1.00 92.31 75 LEU A C 1
ATOM 579 O O . LEU A 1 75 ? -6.074 8.263 -1.716 1.00 92.31 75 LEU A O 1
ATOM 583 N N . GLN A 1 76 ? -5.722 7.179 -3.643 1.00 91.81 76 GLN A N 1
ATOM 584 C CA . GLN A 1 76 ? -6.909 7.715 -4.312 1.00 91.81 76 GLN A CA 1
ATOM 585 C C . GLN A 1 76 ? -8.193 7.361 -3.555 1.00 91.81 76 GLN A C 1
ATOM 587 O O . GLN A 1 76 ? -8.979 8.255 -3.252 1.00 91.81 76 GLN A O 1
ATOM 592 N N . GLU A 1 77 ? -8.366 6.095 -3.161 1.00 89.62 77 GLU A N 1
ATOM 593 C CA . GLU A 1 77 ? -9.522 5.661 -2.367 1.00 89.62 77 GLU A CA 1
ATOM 594 C C . GLU A 1 77 ? -9.631 6.449 -1.054 1.00 89.62 77 GLU A C 1
ATOM 596 O O . GLU A 1 77 ? -10.706 6.923 -0.687 1.00 89.62 77 GLU A O 1
ATOM 601 N N . ARG A 1 78 ? -8.507 6.636 -0.354 1.00 87.56 78 ARG A N 1
ATOM 602 C CA . ARG A 1 78 ? -8.472 7.404 0.894 1.00 87.56 78 ARG A CA 1
ATOM 603 C C . ARG A 1 78 ? -8.811 8.875 0.696 1.00 87.56 78 ARG A C 1
ATOM 605 O O . ARG A 1 78 ? -9.495 9.447 1.541 1.00 87.56 78 ARG A O 1
ATOM 612 N N . HIS A 1 79 ? -8.322 9.486 -0.377 1.00 83.12 79 HIS A N 1
ATOM 613 C CA . HIS A 1 79 ? -8.619 10.878 -0.701 1.00 83.12 79 HIS A CA 1
ATOM 614 C C . HIS A 1 79 ? -10.102 11.059 -1.048 1.00 83.12 79 HIS A C 1
ATOM 616 O O . HIS A 1 79 ? -10.715 12.011 -0.571 1.00 83.12 79 HIS A O 1
ATOM 622 N N . SER A 1 80 ? -10.704 10.119 -1.784 1.00 76.38 80 SER A N 1
ATOM 623 C CA . SER A 1 80 ? -12.143 10.117 -2.075 1.00 76.38 80 SER A CA 1
ATOM 624 C C . SER A 1 80 ? -13.000 9.882 -0.830 1.00 76.38 80 SER A C 1
ATOM 626 O O . SER A 1 80 ? -14.029 10.523 -0.673 1.00 76.38 80 SER A O 1
ATOM 628 N N . ALA A 1 81 ? -12.565 9.013 0.086 1.00 68.69 81 ALA A N 1
ATOM 629 C CA . ALA A 1 81 ? -13.260 8.757 1.351 1.00 68.69 81 ALA A CA 1
ATOM 630 C C . ALA A 1 81 ? -13.112 9.894 2.384 1.00 68.69 81 ALA A C 1
ATOM 632 O O . ALA A 1 81 ? -13.762 9.857 3.426 1.00 68.69 81 ALA A O 1
ATOM 633 N N . SER A 1 82 ? -12.237 10.871 2.122 1.00 63.59 82 SER A N 1
ATOM 634 C CA . SER A 1 82 ? -11.979 12.017 3.005 1.00 63.59 82 SER A CA 1
ATOM 635 C C . SER A 1 82 ? -12.646 13.314 2.521 1.00 63.59 82 SER A C 1
ATOM 637 O O . SER A 1 82 ? -12.502 14.340 3.184 1.00 63.59 82 SER A O 1
ATOM 639 N N . GLN A 1 83 ? -13.355 13.295 1.385 1.00 43.69 83 GLN A N 1
ATOM 640 C CA . GLN A 1 83 ? -14.200 14.408 0.938 1.00 43.69 83 GLN A CA 1
ATOM 641 C C . GLN A 1 83 ? -15.656 14.166 1.393 1.00 43.69 83 GLN A C 1
ATOM 643 O O . GLN A 1 83 ? -16.144 13.052 1.200 1.00 43.69 83 GLN A O 1
ATOM 648 N N . PRO A 1 84 ? -16.314 15.153 2.040 1.00 47.28 84 PRO A N 1
ATOM 649 C CA . PRO A 1 84 ? -17.693 15.036 2.524 1.00 47.28 84 PRO A CA 1
ATOM 650 C C . PRO A 1 84 ? -18.734 14.977 1.399 1.00 47.28 84 PRO A C 1
ATOM 652 O O . PRO A 1 84 ? -18.483 15.563 0.320 1.00 47.28 84 PRO A O 1
#

Secondary structure (DSSP, 8-state):
---------TT--TT-TTS--TT-HHHHHHHHHHHHHHHHHHH---GGGHHHHHHHHHHHHHSTT-HHHHHHHHHHHHHHTT--

Sequence (84 aa):
MAGTPFFGLELYRPGDSHLYSPADPELLLLQVQVTEIIRSVLEAGDPGKEDVRARLRAHLARNPGHPELALLAHLQERHSASQP